Protein AF-A0A941V7E0-F1 (afdb_monomer_lite)

Sequence (109 aa):
MNFQMNKKITALAAVVMVLTSGCASGTWVTEKGTTDQPVWPKWDAVTLNNEKGTFPNLQSLSQVREGMTKDQLYYLLGRPQYNDGWRPVEWNYLFHFHTPGQGTNDVTK

pLDDT: mean 80.62, std 13.91, range [34.59, 97.62]

Radius of gyration: 20.18 Å; chains: 1; bounding box: 46×36×61 Å

Structure (mmCIF, N/CA/C/O backbone):
data_AF-A0A941V7E0-F1
#
_entry.id   AF-A0A941V7E0-F1
#
loop_
_atom_site.group_PDB
_atom_site.id
_atom_site.type_symbol
_atom_site.label_atom_id
_atom_site.label_alt_id
_atom_site.label_comp_id
_atom_site.label_asym_id
_atom_site.label_entity_id
_atom_site.label_seq_id
_atom_site.pdbx_PDB_ins_code
_atom_site.Cartn_x
_atom_site.Cartn_y
_atom_site.Cartn_z
_atom_site.occupancy
_atom_site.B_iso_or_equiv
_atom_site.auth_seq_id
_atom_site.auth_comp_id
_atom_site.auth_asym_id
_atom_site.auth_atom_id
_atom_site.pdbx_PDB_model_num
ATOM 1 N N . MET A 1 1 ? 16.197 -10.653 -45.518 1.00 34.59 1 MET A N 1
ATOM 2 C CA . MET A 1 1 ? 17.380 -10.916 -44.670 1.00 34.59 1 MET A CA 1
ATOM 3 C C . MET A 1 1 ? 17.038 -12.111 -43.791 1.00 34.59 1 MET A C 1
ATOM 5 O O . MET A 1 1 ? 16.156 -11.981 -42.956 1.00 34.59 1 MET A O 1
ATOM 9 N N . ASN A 1 2 ? 17.620 -13.285 -44.051 1.00 37.34 2 ASN A N 1
ATOM 10 C CA . ASN A 1 2 ? 17.271 -14.521 -43.340 1.00 37.34 2 ASN A CA 1
ATOM 11 C C . ASN A 1 2 ? 18.228 -14.709 -42.163 1.00 37.34 2 ASN A C 1
ATOM 13 O O . ASN A 1 2 ? 19.418 -14.943 -42.366 1.00 37.34 2 ASN A O 1
ATOM 17 N N . PHE A 1 3 ? 17.715 -14.579 -40.942 1.00 56.22 3 PHE A N 1
ATOM 18 C CA . PHE A 1 3 ? 18.500 -14.761 -39.727 1.00 56.22 3 PHE A CA 1
ATOM 19 C C . PHE A 1 3 ? 18.623 -16.264 -39.429 1.00 56.22 3 PHE A C 1
ATOM 21 O O . PHE A 1 3 ? 17.685 -16.892 -38.944 1.00 56.22 3 PHE A O 1
ATOM 28 N N . GLN A 1 4 ? 19.763 -16.866 -39.769 1.00 60.16 4 GLN A N 1
ATOM 29 C CA . GLN A 1 4 ? 20.073 -18.253 -39.409 1.00 60.16 4 GLN A CA 1
ATOM 30 C C . GLN A 1 4 ? 20.633 -18.274 -37.982 1.00 60.16 4 GLN A C 1
ATOM 32 O O . GLN A 1 4 ? 21.796 -17.950 -37.749 1.00 60.16 4 GLN A O 1
ATOM 37 N N . MET A 1 5 ? 19.785 -18.604 -37.007 1.00 63.06 5 MET A N 1
ATOM 38 C CA . MET A 1 5 ? 20.141 -18.588 -35.587 1.00 63.06 5 MET A CA 1
ATOM 39 C C . MET A 1 5 ? 20.754 -19.934 -35.162 1.00 63.06 5 MET A C 1
ATOM 41 O O . MET A 1 5 ? 20.149 -20.991 -35.328 1.00 63.06 5 MET A O 1
ATOM 45 N N . ASN A 1 6 ? 21.973 -19.907 -34.616 1.00 71.69 6 ASN A N 1
ATOM 46 C CA . ASN A 1 6 ? 22.690 -21.089 -34.121 1.00 71.69 6 ASN A CA 1
ATOM 47 C C . ASN A 1 6 ? 21.939 -21.723 -32.934 1.00 71.69 6 ASN A C 1
ATOM 49 O O . ASN A 1 6 ? 21.637 -21.019 -31.975 1.00 71.69 6 ASN A O 1
ATOM 53 N N . LYS A 1 7 ? 21.724 -23.050 -32.936 1.00 63.66 7 LYS A N 1
ATOM 54 C CA . LYS A 1 7 ? 21.016 -23.788 -31.865 1.00 63.66 7 LYS A CA 1
ATOM 55 C C . LYS A 1 7 ? 21.547 -23.493 -30.451 1.00 63.66 7 LYS A C 1
ATOM 57 O O . LYS A 1 7 ? 20.764 -23.480 -29.506 1.00 63.66 7 LYS A O 1
ATOM 62 N N . LYS A 1 8 ? 22.850 -23.209 -30.297 1.00 58.66 8 LYS A N 1
ATOM 63 C CA . LYS A 1 8 ? 23.446 -22.791 -29.009 1.00 58.66 8 LYS A CA 1
ATOM 64 C C . LYS A 1 8 ? 23.029 -21.372 -28.595 1.00 58.66 8 LYS A C 1
ATOM 66 O O . LYS A 1 8 ? 22.784 -21.129 -27.419 1.00 58.66 8 LYS A O 1
ATOM 71 N N . ILE A 1 9 ? 22.914 -20.460 -29.562 1.00 64.31 9 ILE A N 1
ATOM 72 C CA . ILE A 1 9 ? 22.430 -19.085 -29.362 1.00 64.31 9 ILE A CA 1
ATOM 73 C C . ILE A 1 9 ? 20.928 -19.103 -29.049 1.00 64.31 9 ILE A C 1
ATOM 75 O O . ILE A 1 9 ? 20.486 -18.393 -28.151 1.00 64.31 9 ILE A O 1
ATOM 79 N N . THR A 1 10 ? 20.157 -19.973 -29.708 1.00 62.69 10 THR A N 1
ATOM 80 C CA . THR A 1 10 ? 18.729 -20.172 -29.417 1.00 62.69 10 THR A CA 1
ATOM 81 C C . THR A 1 10 ? 18.502 -20.687 -27.993 1.00 62.69 10 THR A C 1
ATOM 83 O O . THR A 1 10 ? 17.639 -20.170 -27.290 1.00 62.69 10 THR A O 1
ATOM 86 N N . ALA A 1 11 ? 19.298 -21.663 -27.540 1.00 63.22 11 ALA A N 1
ATOM 87 C CA . ALA A 1 11 ? 19.197 -22.199 -26.182 1.00 63.22 11 ALA A CA 1
ATOM 88 C C . ALA A 1 11 ? 19.556 -21.151 -25.114 1.00 63.22 11 ALA A C 1
ATOM 90 O O . ALA A 1 11 ? 18.863 -21.038 -24.106 1.0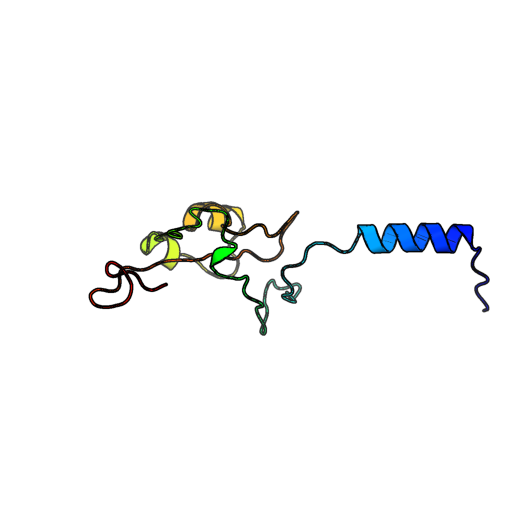0 63.22 11 ALA A O 1
ATOM 91 N N . LEU A 1 12 ? 20.596 -20.345 -25.351 1.00 65.25 12 LEU A N 1
ATOM 92 C CA . LEU A 1 12 ? 21.003 -19.290 -24.421 1.00 65.25 12 LEU A CA 1
ATOM 93 C C . LEU A 1 12 ? 19.961 -18.161 -24.340 1.00 65.25 12 LEU A C 1
ATOM 95 O O . LEU A 1 12 ? 19.636 -17.702 -23.248 1.00 65.25 12 LEU A O 1
ATOM 99 N N . ALA A 1 13 ? 19.386 -17.759 -25.476 1.00 64.56 13 ALA A N 1
ATOM 100 C CA . ALA A 1 13 ? 18.328 -16.751 -25.519 1.00 64.56 13 ALA A CA 1
ATOM 101 C C . ALA A 1 13 ? 17.045 -17.212 -24.800 1.00 64.56 13 ALA A C 1
ATOM 103 O O . ALA A 1 13 ? 16.400 -16.413 -24.123 1.00 64.56 13 ALA A O 1
ATOM 104 N N . ALA A 1 14 ? 16.699 -18.501 -24.893 1.00 61.62 14 ALA A N 1
ATOM 105 C CA . ALA A 1 14 ? 15.545 -19.069 -24.195 1.00 61.62 14 ALA A CA 1
ATOM 106 C C . ALA A 1 14 ? 15.711 -19.047 -22.665 1.00 61.62 14 ALA A C 1
ATOM 108 O O . ALA A 1 14 ? 14.768 -18.709 -21.955 1.00 61.62 14 ALA A O 1
ATOM 109 N N . VAL A 1 15 ? 16.913 -19.336 -22.152 1.00 65.19 15 VAL A N 1
ATOM 110 C CA . VAL A 1 15 ? 17.198 -19.265 -20.706 1.00 65.19 15 VAL A CA 1
ATOM 111 C C . VAL A 1 15 ? 17.100 -17.825 -20.197 1.00 65.19 15 VAL A C 1
ATOM 113 O O . VAL A 1 15 ? 16.505 -17.587 -19.151 1.00 65.19 15 VAL A O 1
ATOM 116 N N . VAL A 1 16 ? 17.617 -16.849 -20.948 1.00 63.81 16 VAL A N 1
ATOM 117 C CA . VAL A 1 16 ? 17.559 -15.431 -20.552 1.00 63.81 16 VAL A CA 1
ATOM 118 C C . VAL A 1 16 ? 16.118 -14.911 -20.495 1.00 63.81 16 VAL A C 1
ATOM 120 O O . VAL A 1 16 ? 15.785 -14.193 -19.559 1.00 63.81 16 VAL A O 1
ATOM 123 N N . MET A 1 17 ? 15.248 -15.311 -21.429 1.00 60.31 17 MET A N 1
ATOM 124 C CA . MET A 1 17 ? 13.835 -14.897 -21.425 1.00 60.31 17 MET A CA 1
ATOM 125 C C . MET A 1 17 ? 13.029 -15.474 -20.251 1.00 60.31 17 MET A C 1
ATOM 127 O O . MET A 1 17 ? 12.136 -14.806 -19.742 1.00 60.31 17 MET A O 1
ATOM 131 N N . VAL A 1 18 ? 13.347 -16.687 -19.788 1.00 60.31 18 VAL A N 1
ATOM 132 C CA . VAL A 1 18 ? 12.688 -17.289 -18.611 1.00 60.31 18 VAL A CA 1
ATOM 133 C C . VAL A 1 18 ? 13.165 -16.645 -17.306 1.00 60.31 18 VAL A C 1
ATOM 135 O O . VAL A 1 18 ? 12.417 -16.567 -16.338 1.00 60.31 18 VAL A O 1
ATOM 138 N N . LEU A 1 19 ? 14.398 -16.141 -17.264 1.00 57.53 19 LEU A N 1
ATOM 139 C CA . LEU A 1 19 ? 14.926 -15.473 -16.072 1.00 57.53 19 LEU A CA 1
ATOM 140 C C . LEU A 1 19 ? 14.404 -14.036 -15.901 1.00 57.53 19 LEU A C 1
ATOM 142 O O . LEU A 1 19 ? 14.531 -13.480 -14.812 1.00 57.53 19 LEU A O 1
ATOM 146 N N . THR A 1 20 ? 13.817 -13.432 -16.940 1.00 59.72 20 THR A N 1
ATOM 147 C CA . THR A 1 20 ? 13.283 -12.060 -16.889 1.00 59.72 20 THR A CA 1
ATOM 148 C C . THR A 1 20 ? 11.768 -11.977 -16.733 1.00 59.72 20 THR A C 1
ATOM 150 O O . THR A 1 20 ? 11.246 -10.868 -16.606 1.00 59.72 20 THR A O 1
ATOM 153 N N . SER A 1 21 ? 11.047 -13.102 -16.678 1.00 55.53 21 SER A N 1
ATOM 154 C CA . SER A 1 21 ? 9.651 -13.100 -16.230 1.00 55.53 21 SER A CA 1
ATOM 155 C C . SER A 1 21 ? 9.611 -12.802 -14.731 1.00 55.53 21 SER A C 1
ATOM 157 O O . SER A 1 21 ? 9.687 -13.702 -13.897 1.00 55.53 21 SER A O 1
ATOM 159 N N . GLY A 1 22 ? 9.563 -11.514 -14.389 1.00 55.03 22 GLY A N 1
ATOM 160 C CA . GLY A 1 22 ? 9.349 -11.060 -13.021 1.00 55.03 22 GLY A CA 1
ATOM 161 C C . GLY A 1 22 ? 8.016 -11.579 -12.483 1.00 55.03 22 GLY A C 1
ATOM 162 O O . GLY A 1 22 ? 7.046 -11.708 -13.230 1.00 55.03 22 GLY A O 1
ATOM 163 N N . CYS A 1 23 ? 7.964 -11.870 -11.183 1.00 61.72 23 CYS A N 1
ATOM 164 C CA . CYS A 1 23 ? 6.719 -12.129 -10.464 1.00 61.72 23 CYS A CA 1
ATOM 165 C C . CYS A 1 23 ? 5.880 -10.841 -10.446 1.00 61.72 23 CYS A C 1
ATOM 167 O O . CYS A 1 23 ? 5.956 -10.066 -9.498 1.00 61.72 23 CYS A O 1
ATOM 169 N N . ALA A 1 24 ? 5.151 -10.564 -11.525 1.00 58.88 24 ALA A N 1
ATOM 170 C CA . ALA A 1 24 ? 4.205 -9.460 -11.589 1.00 58.88 24 ALA A CA 1
ATOM 171 C C . ALA A 1 24 ? 2.890 -9.879 -10.917 1.00 58.88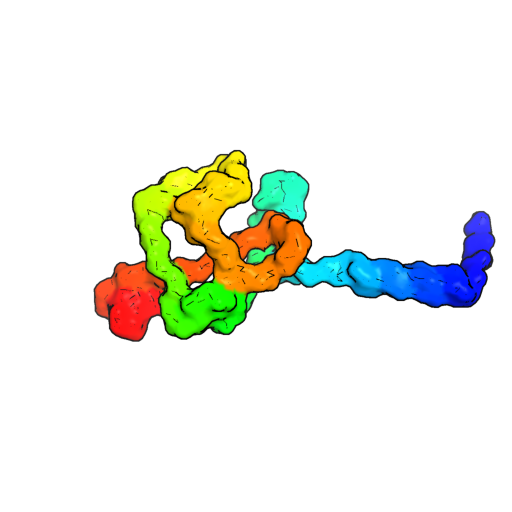 24 ALA A C 1
ATOM 173 O O . ALA A 1 24 ? 2.451 -11.018 -11.079 1.00 58.88 24 ALA A O 1
ATOM 174 N N . SER A 1 25 ? 2.237 -8.948 -10.217 1.00 66.31 25 SER A N 1
ATOM 175 C CA . SER A 1 25 ? 0.926 -9.110 -9.560 1.00 66.31 25 SER A CA 1
ATOM 176 C C . SER A 1 25 ? -0.219 -9.481 -10.519 1.00 66.31 25 SER A C 1
ATOM 178 O O . SER A 1 25 ? -1.345 -9.703 -10.090 1.00 66.31 25 SER A O 1
ATOM 180 N N . GLY A 1 26 ? 0.051 -9.566 -11.826 1.00 78.50 26 GLY A N 1
ATOM 181 C CA . GLY A 1 26 ? -0.942 -9.749 -12.883 1.00 78.50 26 GLY A CA 1
ATOM 182 C C . GLY A 1 26 ? -1.593 -8.436 -13.319 1.00 78.50 26 GLY A C 1
ATOM 183 O O . GLY A 1 26 ? -2.128 -8.371 -14.423 1.00 78.50 26 GLY A O 1
ATOM 184 N N . THR A 1 27 ? -1.490 -7.379 -12.508 1.00 87.62 27 THR A N 1
ATOM 185 C CA . THR A 1 27 ? -1.944 -6.031 -12.850 1.00 87.62 27 THR A CA 1
ATOM 186 C C . THR A 1 27 ? -1.032 -5.398 -13.899 1.00 87.62 27 THR A C 1
ATOM 188 O O . THR A 1 27 ? 0.188 -5.328 -13.736 1.00 87.62 27 THR A O 1
ATOM 191 N N . TRP A 1 28 ? -1.629 -4.863 -14.965 1.00 89.31 28 TRP A N 1
ATOM 192 C CA . TRP A 1 28 ? -0.926 -3.962 -15.875 1.00 89.31 28 TRP A CA 1
ATOM 193 C C . TRP A 1 28 ? -0.974 -2.536 -15.322 1.00 89.31 28 TRP A C 1
ATOM 195 O O . TRP A 1 28 ? -2.043 -1.923 -15.269 1.00 89.31 28 TRP A O 1
ATOM 205 N N . VAL A 1 29 ? 0.181 -2.010 -14.912 1.00 89.88 29 VAL A N 1
ATOM 206 C CA . VAL A 1 29 ? 0.333 -0.639 -14.406 1.00 89.88 29 VAL A CA 1
ATOM 207 C C . VAL A 1 29 ? 0.994 0.215 -15.482 1.00 89.88 29 VAL A C 1
ATOM 209 O O . VAL A 1 29 ? 2.045 -0.142 -16.015 1.00 89.88 29 VAL A O 1
ATOM 212 N N . THR A 1 30 ? 0.375 1.345 -15.818 1.00 91.56 30 THR A N 1
ATOM 213 C CA . THR A 1 30 ? 0.924 2.291 -16.797 1.00 91.56 30 THR A CA 1
ATOM 214 C C . THR A 1 30 ? 2.171 2.994 -16.256 1.00 91.56 30 THR A C 1
ATOM 216 O O . THR A 1 30 ? 2.412 3.031 -15.052 1.00 91.56 30 THR A O 1
ATOM 219 N N . GLU A 1 31 ? 2.939 3.650 -17.129 1.00 88.88 31 GLU A N 1
ATOM 220 C CA . GLU A 1 31 ? 4.100 4.463 -16.720 1.00 88.88 31 GLU A CA 1
ATOM 221 C C . GLU A 1 31 ? 3.743 5.593 -15.738 1.00 88.88 31 GLU A C 1
ATOM 223 O O . GLU A 1 31 ? 4.602 6.071 -15.001 1.00 88.88 31 GLU A O 1
ATOM 228 N N . LYS A 1 32 ? 2.470 6.007 -15.696 1.00 88.50 32 LYS A N 1
ATOM 229 C CA . LYS A 1 32 ? 1.962 7.004 -14.745 1.00 88.50 32 LYS A CA 1
ATOM 230 C C . LYS A 1 32 ? 1.632 6.416 -13.368 1.00 88.50 32 LYS A C 1
ATOM 232 O O . LYS A 1 32 ? 1.197 7.158 -12.494 1.00 88.50 32 LYS A O 1
ATOM 237 N N . GLY A 1 33 ? 1.816 5.110 -13.168 1.00 87.12 33 GLY A N 1
ATOM 238 C CA . GLY A 1 33 ? 1.497 4.428 -11.914 1.00 87.12 33 GLY A CA 1
ATOM 239 C C . GLY A 1 33 ? 0.005 4.146 -11.720 1.00 87.12 33 GLY A C 1
ATOM 240 O O . GLY A 1 33 ? -0.434 3.984 -10.587 1.00 87.12 33 GLY A O 1
ATOM 241 N N . THR A 1 34 ? -0.785 4.113 -12.798 1.00 90.50 34 THR A N 1
ATOM 242 C CA . THR A 1 34 ? -2.240 3.888 -12.740 1.00 90.50 34 THR A CA 1
ATOM 243 C C . THR A 1 34 ? -2.655 2.621 -13.477 1.00 90.50 34 THR A C 1
ATOM 245 O O . THR A 1 34 ? -1.958 2.161 -14.385 1.00 90.50 34 THR A O 1
ATOM 248 N N . THR A 1 35 ? -3.811 2.075 -13.110 1.00 92.44 35 THR A N 1
ATOM 249 C CA . THR A 1 35 ? -4.456 0.953 -13.795 1.00 92.44 35 THR A CA 1
ATOM 250 C C . THR A 1 35 ? -5.973 1.098 -13.712 1.00 92.44 35 THR A C 1
ATOM 252 O O . THR A 1 35 ? -6.492 1.536 -12.687 1.00 92.44 35 THR A O 1
ATOM 255 N N . ASP A 1 36 ? -6.675 0.709 -14.774 1.00 94.44 36 ASP A N 1
ATOM 256 C CA . ASP A 1 36 ? -8.142 0.623 -14.784 1.00 94.44 36 ASP A CA 1
ATOM 257 C C . ASP A 1 36 ? -8.634 -0.800 -14.463 1.00 94.44 36 ASP A C 1
ATOM 259 O O . ASP A 1 36 ? -9.831 -1.031 -14.294 1.00 94.44 36 ASP A O 1
ATOM 263 N N . GLN A 1 37 ? -7.720 -1.774 -14.402 1.00 93.38 37 GLN A N 1
ATOM 264 C CA . GLN A 1 37 ? -8.025 -3.192 -14.197 1.00 93.38 37 GLN A CA 1
ATOM 265 C C . GLN A 1 37 ? -7.080 -3.788 -13.143 1.00 93.38 37 GLN A C 1
ATOM 267 O O . GLN A 1 37 ? -6.201 -4.584 -13.487 1.00 93.38 37 GLN A O 1
ATOM 272 N N . PRO A 1 38 ? -7.220 -3.391 -11.862 1.00 91.31 38 PRO A N 1
ATOM 273 C CA . PRO A 1 38 ? -6.410 -3.953 -10.790 1.00 91.31 38 PRO A CA 1
ATOM 274 C C . PRO A 1 38 ? -6.720 -5.443 -10.608 1.00 91.31 38 PRO A C 1
ATOM 276 O O . PRO A 1 38 ? -7.886 -5.848 -10.563 1.00 91.31 38 PRO A O 1
ATOM 279 N N . VAL A 1 39 ? -5.674 -6.25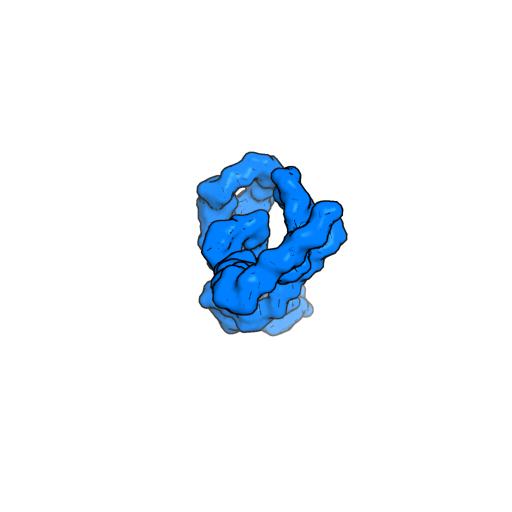8 -10.477 1.00 90.75 39 VAL A N 1
ATOM 280 C CA . VAL A 1 39 ? -5.783 -7.680 -10.140 1.00 90.75 39 VAL A CA 1
ATOM 281 C C . VAL A 1 39 ? -5.418 -7.847 -8.671 1.00 90.75 39 VAL A C 1
ATOM 283 O O . VAL A 1 39 ? -4.253 -7.794 -8.288 1.00 90.75 39 VAL A O 1
ATOM 286 N N . TRP A 1 40 ? -6.431 -8.056 -7.832 1.00 88.75 40 TRP A N 1
ATOM 287 C CA . TRP A 1 40 ? -6.226 -8.187 -6.393 1.00 88.75 40 TRP A CA 1
ATOM 288 C C . TRP A 1 40 ? -5.695 -9.578 -6.015 1.00 88.75 40 TRP A C 1
ATOM 290 O O . TRP A 1 40 ? -6.249 -10.589 -6.468 1.00 88.75 40 TRP A O 1
ATOM 300 N N . PRO A 1 41 ? -4.665 -9.668 -5.153 1.00 87.06 41 PRO A N 1
ATOM 301 C CA . PRO A 1 41 ? -4.244 -10.940 -4.583 1.00 87.06 41 PRO A CA 1
ATOM 302 C C . PRO A 1 41 ? -5.345 -11.517 -3.685 1.00 87.06 41 PRO A C 1
ATOM 304 O O . PRO A 1 41 ? -6.227 -10.810 -3.195 1.00 87.06 41 PRO A O 1
ATOM 307 N N . LYS A 1 42 ? -5.282 -12.826 -3.427 1.00 87.44 42 LYS A N 1
ATOM 308 C CA . LYS A 1 42 ? -6.192 -13.455 -2.463 1.00 87.44 42 LYS A CA 1
ATOM 309 C C . LYS A 1 42 ? -5.980 -12.854 -1.074 1.00 87.44 42 LYS A C 1
ATOM 311 O O . LYS A 1 42 ? -4.842 -12.641 -0.665 1.00 87.44 42 LYS A O 1
ATOM 316 N N . TRP A 1 43 ? -7.062 -12.624 -0.333 1.00 84.75 43 TRP A N 1
ATOM 317 C CA . TRP A 1 43 ? -6.999 -12.017 1.002 1.00 84.75 43 TRP A CA 1
ATOM 318 C C . TRP A 1 43 ? -6.110 -12.819 1.976 1.00 84.75 43 TRP A C 1
ATOM 320 O O . TRP A 1 43 ? -5.366 -12.232 2.755 1.00 84.75 43 TRP A O 1
ATOM 330 N N . ASP A 1 44 ? -6.108 -14.151 1.869 1.00 84.94 44 ASP A N 1
ATOM 331 C CA . ASP A 1 44 ? -5.339 -15.083 2.707 1.00 84.94 44 ASP A CA 1
ATOM 332 C C . ASP A 1 44 ? -3.862 -15.232 2.294 1.00 84.94 44 ASP A C 1
ATOM 334 O O . ASP A 1 44 ? -3.086 -15.889 2.987 1.00 84.94 44 ASP A O 1
ATOM 338 N N . ALA A 1 45 ? -3.442 -14.590 1.199 1.00 87.50 45 ALA A N 1
ATOM 339 C CA . ALA A 1 45 ? -2.040 -14.514 0.784 1.00 87.50 45 ALA A CA 1
ATOM 340 C C . ALA A 1 45 ? -1.262 -13.392 1.498 1.00 87.50 45 ALA A C 1
ATOM 342 O O . ALA A 1 45 ? -0.078 -13.179 1.217 1.00 87.50 45 ALA A O 1
ATOM 343 N N . VAL A 1 46 ? -1.916 -12.650 2.399 1.00 87.69 46 VAL A N 1
ATOM 344 C CA . VAL A 1 46 ? -1.275 -11.587 3.171 1.00 87.69 46 VAL A CA 1
ATOM 345 C C . VAL A 1 46 ? -0.200 -12.181 4.087 1.00 87.69 46 VAL A C 1
ATOM 347 O O . VAL A 1 46 ? -0.416 -13.140 4.824 1.00 87.69 46 VAL A O 1
ATOM 350 N N . THR A 1 47 ? 1.003 -11.621 4.026 1.00 85.31 47 THR A N 1
ATOM 351 C CA . THR A 1 47 ? 2.158 -12.081 4.816 1.00 85.31 47 THR A CA 1
ATOM 352 C C . THR A 1 47 ? 2.241 -11.400 6.177 1.00 85.31 47 THR A C 1
ATOM 354 O O . THR A 1 47 ? 2.855 -11.925 7.105 1.00 85.31 47 THR A O 1
ATOM 357 N N . LEU A 1 48 ? 1.620 -10.227 6.308 1.00 79.88 48 LEU A N 1
ATOM 358 C CA . LEU A 1 48 ? 1.543 -9.480 7.553 1.00 79.88 48 LEU A CA 1
ATOM 359 C C . LEU A 1 48 ? 0.240 -9.826 8.278 1.00 79.88 48 LEU A C 1
ATOM 361 O O . LEU A 1 48 ? -0.833 -9.544 7.757 1.00 79.88 48 LEU A O 1
ATOM 365 N N . ASN A 1 49 ? 0.335 -10.387 9.489 1.00 73.44 49 ASN A N 1
ATOM 366 C CA . ASN A 1 49 ? -0.824 -10.737 10.322 1.00 73.44 49 ASN A CA 1
ATOM 367 C C . ASN A 1 49 ? -1.884 -11.561 9.558 1.00 73.44 49 ASN A C 1
ATOM 369 O O . ASN A 1 49 ? -3.067 -11.229 9.591 1.00 73.44 49 ASN A O 1
ATOM 373 N N . ASN A 1 50 ? -1.450 -12.628 8.881 1.00 66.81 50 ASN A N 1
ATOM 374 C CA . ASN A 1 50 ? -2.229 -13.513 7.996 1.00 66.81 50 ASN A CA 1
ATOM 375 C C . ASN A 1 50 ? -3.591 -14.015 8.518 1.00 66.81 50 ASN A C 1
ATOM 377 O O . ASN A 1 50 ? -4.432 -14.421 7.724 1.00 66.81 50 ASN A O 1
ATOM 381 N N . GLU A 1 51 ? -3.842 -13.966 9.824 1.00 65.56 51 GLU A N 1
ATOM 382 C CA . GLU A 1 51 ? -5.131 -14.341 10.419 1.00 65.56 51 GLU A CA 1
ATOM 383 C C . GLU A 1 51 ? -6.091 -13.161 10.644 1.00 65.56 51 GLU A C 1
ATOM 385 O O . GLU A 1 51 ? -7.299 -13.361 10.777 1.00 65.56 51 GLU A O 1
ATOM 390 N N . LYS A 1 52 ? -5.569 -11.933 10.758 1.00 64.06 52 LYS A N 1
ATOM 391 C CA . LYS A 1 52 ? -6.307 -10.769 11.285 1.00 64.06 52 LYS A CA 1
ATOM 392 C C . LYS A 1 52 ? -6.123 -9.481 10.490 1.00 64.06 52 LYS A C 1
ATOM 394 O O . LYS A 1 52 ? -6.727 -8.483 10.876 1.00 64.06 52 LYS A O 1
ATOM 399 N N . GLY A 1 53 ? -5.313 -9.484 9.432 1.00 73.94 53 GLY A N 1
ATOM 400 C CA . GLY A 1 53 ? -5.026 -8.301 8.625 1.00 73.94 53 GLY A CA 1
ATOM 401 C C . GLY A 1 53 ? -4.443 -7.148 9.449 1.00 73.94 53 GLY A C 1
ATOM 402 O O . GLY A 1 53 ? -3.794 -7.343 10.485 1.00 73.94 53 GLY A O 1
ATOM 403 N N . THR A 1 54 ? -4.673 -5.920 8.989 1.00 85.25 54 THR A N 1
ATOM 404 C CA . THR A 1 54 ? -4.254 -4.706 9.705 1.00 85.25 54 THR A CA 1
ATOM 405 C C . THR A 1 54 ? -5.413 -3.741 9.884 1.00 85.25 54 THR A C 1
ATOM 407 O O . THR A 1 54 ? -6.211 -3.551 8.973 1.00 85.25 54 THR A O 1
ATOM 410 N N . PHE A 1 55 ? -5.480 -3.094 11.046 1.00 88.19 55 PHE A N 1
ATOM 411 C CA . PHE A 1 55 ? -6.394 -1.979 11.280 1.00 88.19 55 PHE A CA 1
ATOM 412 C C . PHE A 1 55 ? -5.629 -0.681 11.032 1.00 88.19 55 PHE A C 1
ATOM 414 O O . PHE A 1 55 ? -4.739 -0.352 11.825 1.00 88.19 55 PHE A O 1
ATOM 421 N N . PRO A 1 56 ? -5.901 0.039 9.931 1.00 89.88 56 PRO A N 1
ATOM 422 C CA . PRO A 1 56 ? -5.154 1.242 9.617 1.00 89.88 56 PRO A CA 1
ATOM 423 C C . PRO A 1 56 ? -5.491 2.357 10.606 1.00 89.88 56 PRO A C 1
ATOM 425 O O . PRO A 1 56 ? -6.622 2.494 11.077 1.00 89.88 56 PRO A O 1
ATOM 428 N N . ASN A 1 57 ? -4.516 3.227 10.860 1.00 92.81 57 ASN A N 1
ATOM 429 C CA . ASN A 1 57 ? -4.806 4.516 11.464 1.00 92.81 57 ASN A CA 1
ATOM 430 C C . ASN A 1 57 ? -5.578 5.371 10.441 1.00 92.81 57 ASN A C 1
ATOM 432 O O . ASN A 1 57 ? -5.040 5.716 9.388 1.00 92.81 57 ASN A O 1
ATOM 436 N N . LEU A 1 58 ? -6.834 5.713 10.747 1.00 92.88 58 LEU A N 1
ATOM 437 C CA . LEU A 1 58 ? -7.704 6.447 9.819 1.00 92.88 58 LEU A CA 1
ATOM 438 C C . LEU A 1 58 ? -7.172 7.843 9.479 1.00 92.88 58 LEU A C 1
ATOM 440 O O . LEU A 1 58 ? -7.359 8.303 8.356 1.00 92.88 58 LEU A O 1
ATOM 444 N N . GLN A 1 59 ? -6.479 8.503 10.410 1.00 96.31 59 GLN A N 1
ATOM 445 C CA . GLN A 1 59 ? -5.864 9.800 10.151 1.00 96.31 59 GLN A CA 1
ATOM 446 C C . GLN A 1 59 ? -4.736 9.660 9.122 1.00 96.31 59 GLN A C 1
ATOM 448 O O . GLN A 1 59 ? -4.740 10.396 8.137 1.00 96.31 59 GLN A O 1
ATOM 453 N N . SER A 1 60 ? -3.834 8.687 9.279 1.00 96.31 60 SER A N 1
ATOM 454 C CA . SER A 1 60 ? -2.773 8.424 8.296 1.00 96.31 60 SER A CA 1
ATOM 455 C C . SER A 1 60 ? -3.335 7.999 6.938 1.00 96.31 60 SER A C 1
ATOM 457 O O . SER A 1 60 ? -2.929 8.532 5.906 1.00 96.31 60 SER A O 1
ATOM 459 N N . LEU A 1 61 ? -4.324 7.098 6.925 1.00 94.56 61 LEU A N 1
ATOM 460 C CA . LEU A 1 61 ? -4.983 6.654 5.694 1.00 94.56 61 LEU A CA 1
ATOM 461 C C . LEU A 1 61 ? -5.654 7.828 4.964 1.00 94.56 61 LEU A C 1
ATOM 463 O O . LEU A 1 61 ? -5.527 7.957 3.749 1.00 94.56 61 LEU A O 1
ATOM 467 N N . SER A 1 62 ? -6.293 8.739 5.706 1.00 96.25 62 SER A N 1
ATOM 468 C CA . SER A 1 62 ? -6.942 9.928 5.138 1.00 96.25 62 SER A CA 1
ATOM 469 C C . SER A 1 62 ? -5.972 10.931 4.508 1.00 96.25 62 SER A C 1
ATOM 471 O O . SER A 1 62 ? -6.414 11.817 3.772 1.00 96.25 62 SER A O 1
ATOM 473 N N . GLN A 1 63 ? -4.669 10.814 4.774 1.00 97.62 63 GLN A N 1
ATOM 474 C CA . GLN A 1 63 ? -3.640 11.677 4.195 1.00 97.62 63 GLN A CA 1
ATOM 475 C C . GLN A 1 63 ? -3.116 11.162 2.856 1.00 97.62 63 GLN A C 1
ATOM 477 O O . GLN A 1 63 ? -2.523 11.951 2.129 1.00 97.62 63 GLN A O 1
ATOM 482 N N . VAL A 1 64 ? -3.351 9.896 2.497 1.00 95.94 64 VAL A N 1
ATOM 483 C CA . VAL A 1 64 ? -2.838 9.311 1.249 1.00 95.94 64 VAL A CA 1
ATOM 484 C C . VAL A 1 64 ? -3.385 10.057 0.032 1.00 95.94 64 VAL A C 1
ATOM 486 O O . VAL A 1 64 ? -4.593 10.273 -0.095 1.00 95.94 64 VAL A O 1
ATOM 489 N N . ARG A 1 65 ? -2.491 10.477 -0.864 1.00 94.81 65 ARG A N 1
ATOM 490 C CA . ARG A 1 65 ? -2.812 11.184 -2.112 1.00 94.81 65 ARG A CA 1
ATOM 491 C C . ARG A 1 65 ? -1.982 10.622 -3.262 1.00 94.81 65 ARG A C 1
ATOM 493 O O . ARG A 1 65 ? -0.936 10.013 -3.043 1.00 94.81 65 ARG A O 1
ATOM 500 N N . GLU A 1 66 ? -2.443 10.859 -4.485 1.00 92.56 66 GLU A N 1
ATOM 501 C CA . GLU A 1 66 ? -1.635 10.615 -5.680 1.00 92.56 66 GLU A CA 1
ATOM 502 C C . GLU A 1 66 ? -0.329 11.428 -5.648 1.00 92.56 66 GLU A C 1
ATOM 504 O O . GLU A 1 66 ? -0.252 12.493 -5.034 1.00 92.56 66 GLU A O 1
ATOM 509 N N . GLY A 1 67 ? 0.718 10.904 -6.288 1.00 91.88 67 GLY A N 1
ATOM 510 C CA . GLY A 1 67 ? 2.029 11.557 -6.360 1.00 91.88 67 GLY A CA 1
ATOM 511 C C . GLY A 1 67 ? 2.905 11.419 -5.109 1.00 91.88 67 GLY A C 1
ATOM 512 O O . GLY A 1 67 ? 4.035 11.905 -5.112 1.00 91.88 67 GLY A O 1
ATOM 513 N N . MET A 1 68 ? 2.431 10.743 -4.057 1.00 94.38 68 MET A N 1
ATOM 514 C CA . MET A 1 68 ? 3.255 10.442 -2.886 1.00 94.38 68 MET A CA 1
ATOM 515 C C . MET A 1 68 ? 4.413 9.501 -3.218 1.00 94.38 68 MET A C 1
ATOM 517 O O . MET A 1 68 ? 4.291 8.574 -4.023 1.00 94.38 68 MET A O 1
ATOM 521 N N . THR A 1 69 ? 5.547 9.710 -2.553 1.00 93.75 69 THR A N 1
ATOM 522 C CA . THR A 1 69 ? 6.691 8.807 -2.668 1.00 93.75 69 THR A CA 1
ATOM 523 C C . THR A 1 69 ? 6.439 7.509 -1.904 1.00 93.75 69 THR A C 1
ATOM 525 O O . THR A 1 69 ? 5.660 7.452 -0.950 1.00 93.75 69 THR A O 1
ATOM 528 N N . LYS A 1 70 ? 7.171 6.457 -2.281 1.00 91.62 70 LYS A N 1
ATOM 529 C CA . LYS A 1 70 ? 7.181 5.177 -1.559 1.00 91.62 70 LYS A CA 1
ATOM 530 C C . LYS A 1 70 ? 7.481 5.352 -0.064 1.00 91.62 70 LYS A C 1
ATOM 532 O O . LYS A 1 70 ? 6.839 4.704 0.752 1.00 91.62 70 LYS A O 1
ATOM 537 N N . ASP A 1 71 ? 8.372 6.273 0.299 1.00 95.12 71 ASP A N 1
ATOM 538 C CA . ASP A 1 71 ? 8.734 6.555 1.696 1.00 95.12 71 ASP A CA 1
ATOM 539 C C . ASP A 1 71 ? 7.602 7.220 2.488 1.00 95.12 71 ASP A C 1
ATOM 541 O O . ASP A 1 71 ? 7.372 6.882 3.649 1.00 95.12 71 ASP A O 1
ATOM 545 N N . GLN A 1 72 ? 6.842 8.118 1.858 1.00 96.19 72 GLN A N 1
ATOM 546 C CA . GLN A 1 72 ? 5.651 8.705 2.479 1.00 96.19 72 GLN A CA 1
ATOM 547 C C . GLN A 1 72 ? 4.574 7.643 2.709 1.00 96.19 72 GLN A C 1
ATOM 549 O O . GLN A 1 72 ? 3.975 7.595 3.782 1.00 96.19 72 GLN A O 1
ATOM 554 N N . LEU A 1 73 ? 4.366 6.753 1.735 1.00 94.50 73 LEU A N 1
ATOM 555 C CA . LEU A 1 73 ? 3.432 5.637 1.881 1.00 94.50 73 LEU A CA 1
ATOM 556 C C . LEU A 1 73 ? 3.885 4.659 2.971 1.00 94.50 73 LEU A C 1
ATOM 558 O O . LEU A 1 73 ? 3.056 4.242 3.774 1.00 94.50 73 LEU A O 1
ATOM 562 N N . TYR A 1 74 ? 5.183 4.363 3.080 1.00 93.56 74 TYR A N 1
ATOM 563 C CA . TYR A 1 74 ? 5.725 3.582 4.196 1.00 93.56 74 TYR A CA 1
ATOM 564 C C . TYR A 1 74 ? 5.438 4.228 5.553 1.00 93.56 74 TYR A C 1
ATOM 566 O O . TYR A 1 74 ? 5.089 3.526 6.500 1.00 93.56 74 TYR A O 1
ATOM 574 N N . TYR A 1 75 ? 5.571 5.551 5.662 1.00 95.69 75 TYR A N 1
ATOM 575 C CA . TYR A 1 75 ? 5.276 6.269 6.900 1.00 95.69 75 TYR A CA 1
ATOM 576 C C . TYR A 1 75 ? 3.779 6.235 7.253 1.00 95.69 75 TYR A C 1
ATOM 578 O O . TYR A 1 75 ? 3.423 6.040 8.413 1.00 95.69 75 TYR A O 1
ATOM 586 N N . LEU A 1 76 ? 2.898 6.404 6.261 1.00 96.12 76 LEU A N 1
ATOM 587 C CA . LEU A 1 76 ? 1.450 6.485 6.481 1.00 96.12 76 LEU A CA 1
ATOM 588 C C . LEU A 1 76 ? 0.780 5.117 6.651 1.00 96.12 76 LEU A C 1
ATOM 590 O O . LEU A 1 76 ? -0.095 4.963 7.503 1.00 96.12 76 LEU A O 1
ATOM 594 N N . LEU A 1 77 ? 1.163 4.140 5.831 1.00 93.25 77 LEU A N 1
ATOM 595 C CA . LEU A 1 77 ? 0.503 2.834 5.718 1.00 93.25 77 LEU A CA 1
ATOM 596 C C . LEU A 1 77 ? 1.345 1.685 6.283 1.00 93.25 77 LEU A C 1
ATOM 598 O O . LEU A 1 77 ? 0.843 0.573 6.450 1.00 93.25 77 LEU A O 1
ATOM 602 N N . GLY A 1 78 ? 2.618 1.936 6.588 1.00 90.94 78 GLY A N 1
ATOM 603 C CA . GLY A 1 78 ? 3.567 0.901 6.975 1.00 90.94 78 GLY A CA 1
ATOM 604 C C . GLY A 1 78 ? 4.102 0.115 5.777 1.00 90.94 78 GLY A C 1
ATOM 605 O O . GLY A 1 78 ? 3.908 0.460 4.609 1.00 90.94 78 GLY A O 1
ATOM 606 N N . ARG A 1 79 ? 4.810 -0.976 6.077 1.00 89.00 79 ARG A N 1
ATOM 607 C CA . ARG A 1 79 ? 5.352 -1.894 5.064 1.00 89.00 79 ARG A CA 1
ATOM 608 C C . ARG A 1 79 ? 4.237 -2.573 4.241 1.00 89.00 79 ARG A C 1
ATOM 610 O O . ARG A 1 79 ? 3.177 -2.846 4.805 1.00 89.00 79 ARG A O 1
ATOM 617 N N . PRO A 1 80 ? 4.493 -2.926 2.967 1.00 88.69 80 PRO A N 1
ATOM 618 C CA . PRO A 1 80 ? 3.616 -3.770 2.168 1.00 88.69 80 PRO A CA 1
ATOM 619 C C . PRO A 1 80 ? 3.271 -5.073 2.882 1.00 88.69 80 PRO A C 1
ATOM 621 O O . PRO A 1 80 ? 4.084 -5.628 3.632 1.00 88.69 80 PRO A O 1
ATOM 624 N N . GLN A 1 81 ? 2.054 -5.548 2.639 1.00 89.88 81 GLN A N 1
ATOM 625 C CA . GLN A 1 81 ? 1.481 -6.687 3.354 1.00 89.88 81 GLN A CA 1
ATOM 626 C C . GLN A 1 81 ? 1.540 -7.977 2.538 1.00 89.88 81 GLN A C 1
ATOM 628 O O . GLN A 1 81 ? 1.510 -9.067 3.108 1.00 89.88 81 GLN A O 1
ATOM 633 N N . TYR A 1 82 ? 1.684 -7.859 1.221 1.00 88.00 82 TYR A N 1
ATOM 634 C CA . TYR A 1 82 ? 1.835 -8.966 0.288 1.00 88.00 82 TYR A CA 1
ATOM 635 C C . TYR A 1 82 ? 3.284 -9.106 -0.175 1.00 88.00 82 TYR A C 1
ATOM 637 O O . TYR A 1 82 ? 4.091 -8.178 -0.087 1.00 88.00 82 TYR A O 1
ATOM 645 N N . ASN A 1 83 ? 3.619 -10.295 -0.670 1.00 85.75 83 ASN A N 1
ATOM 646 C CA . ASN A 1 83 ? 4.882 -10.519 -1.355 1.00 85.75 83 ASN A CA 1
ATOM 647 C C . ASN A 1 83 ? 4.757 -10.096 -2.826 1.00 85.75 83 ASN A C 1
ATOM 649 O O . ASN A 1 83 ? 4.514 -10.931 -3.694 1.00 85.75 83 ASN A O 1
ATOM 653 N N . ASP A 1 84 ? 4.955 -8.806 -3.090 1.00 81.31 84 ASP A N 1
ATOM 654 C CA . ASP A 1 84 ? 4.918 -8.230 -4.444 1.00 81.31 84 ASP A CA 1
ATOM 655 C C . ASP A 1 84 ? 6.281 -8.341 -5.178 1.00 81.31 84 ASP A C 1
ATOM 657 O O . ASP A 1 84 ? 6.528 -7.685 -6.190 1.00 81.31 84 ASP A O 1
ATOM 661 N N . GLY A 1 85 ? 7.201 -9.168 -4.667 1.00 81.69 85 GLY A N 1
ATOM 662 C CA . GLY A 1 85 ? 8.486 -9.455 -5.304 1.00 81.69 85 GLY A CA 1
ATOM 663 C C . GLY A 1 85 ? 9.527 -8.331 -5.205 1.00 81.69 85 GLY A C 1
ATOM 664 O O . GLY A 1 85 ? 9.537 -7.511 -4.285 1.00 81.69 85 GLY A O 1
ATOM 665 N N . TRP A 1 86 ? 10.482 -8.334 -6.141 1.00 80.00 86 TRP A N 1
ATOM 666 C CA . TRP A 1 86 ? 11.595 -7.382 -6.165 1.00 80.00 86 TRP A CA 1
ATOM 667 C C . TRP A 1 86 ? 11.255 -6.150 -7.004 1.00 80.00 86 TRP A C 1
ATOM 669 O O . TRP A 1 86 ? 10.918 -6.269 -8.176 1.00 80.00 86 TRP A O 1
ATOM 679 N N . ARG A 1 87 ? 11.411 -4.959 -6.407 1.00 84.38 87 ARG A N 1
ATOM 680 C CA . ARG A 1 87 ? 11.067 -3.654 -7.010 1.00 84.38 87 ARG A CA 1
ATOM 681 C C . ARG A 1 87 ? 9.616 -3.583 -7.517 1.00 84.38 87 ARG A C 1
ATOM 683 O O . ARG A 1 87 ? 9.394 -3.238 -8.676 1.00 84.38 87 ARG A O 1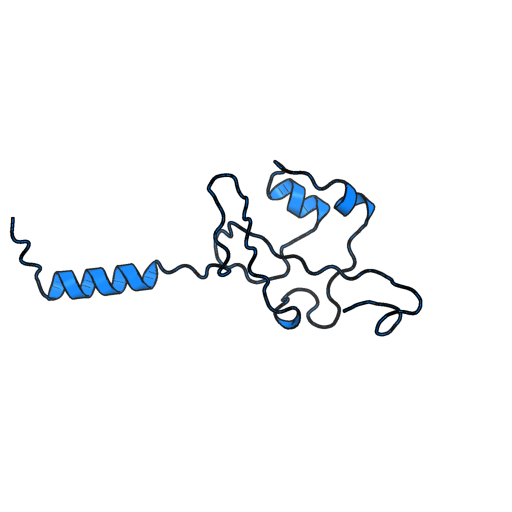
ATOM 690 N N . PRO A 1 88 ? 8.636 -3.836 -6.636 1.00 87.12 88 PRO A N 1
ATOM 691 C CA . PRO A 1 88 ? 7.229 -3.763 -7.000 1.00 87.12 88 PRO A CA 1
ATOM 692 C C . PRO A 1 88 ? 6.855 -2.379 -7.540 1.00 87.12 88 PRO A C 1
ATOM 694 O O . PRO A 1 88 ? 7.282 -1.342 -7.010 1.00 87.12 88 PRO A O 1
ATOM 697 N N . VAL A 1 89 ? 6.055 -2.380 -8.602 1.00 88.50 89 VAL A N 1
ATOM 698 C CA . VAL A 1 89 ? 5.429 -1.181 -9.183 1.00 88.50 89 VAL A CA 1
ATOM 699 C C . VAL A 1 89 ? 4.044 -0.909 -8.589 1.00 88.50 89 VAL A C 1
ATOM 701 O O . VAL A 1 89 ? 3.526 0.190 -8.738 1.00 88.50 89 VAL A O 1
ATOM 704 N N . GLU A 1 90 ? 3.493 -1.882 -7.866 1.00 89.62 90 GLU A N 1
ATOM 705 C CA . GLU A 1 90 ? 2.203 -1.854 -7.181 1.00 89.62 90 GLU A CA 1
ATOM 706 C C . GLU A 1 90 ? 2.387 -2.419 -5.769 1.00 89.62 90 GLU A C 1
ATOM 708 O O . GLU A 1 90 ? 3.155 -3.363 -5.584 1.00 89.62 90 GLU A O 1
ATOM 713 N N . TRP A 1 91 ? 1.696 -1.847 -4.784 1.00 91.25 91 TRP A N 1
ATOM 714 C CA . TRP A 1 91 ? 1.615 -2.402 -3.435 1.00 91.25 91 TRP A CA 1
ATOM 715 C C . TRP A 1 91 ? 0.172 -2.659 -3.055 1.00 91.25 91 TRP A C 1
ATOM 717 O O . TRP A 1 91 ? -0.665 -1.759 -3.126 1.00 91.25 91 TRP A O 1
ATOM 727 N N . ASN A 1 92 ? -0.080 -3.869 -2.574 1.00 90.00 92 ASN A N 1
ATOM 728 C CA . ASN A 1 92 ? -1.390 -4.278 -2.097 1.00 90.00 92 ASN A CA 1
ATOM 729 C C . ASN A 1 92 ? -1.467 -4.143 -0.566 1.00 90.00 92 ASN A C 1
ATOM 731 O O . ASN A 1 92 ? -0.528 -4.495 0.156 1.00 90.00 92 ASN A O 1
ATOM 735 N N . TYR A 1 93 ? -2.594 -3.641 -0.060 1.00 90.75 93 TYR A N 1
ATOM 736 C CA . TYR A 1 93 ? -2.870 -3.510 1.373 1.00 90.75 93 TYR A CA 1
ATOM 737 C C . TYR A 1 93 ? -4.257 -4.069 1.684 1.00 90.75 93 TYR A C 1
ATOM 739 O O . TYR A 1 93 ? -5.226 -3.729 1.008 1.00 90.75 93 TYR A O 1
ATOM 747 N N . LEU A 1 94 ? -4.349 -4.898 2.725 1.00 89.94 94 LEU A N 1
ATOM 748 C CA . LEU A 1 94 ? -5.603 -5.425 3.2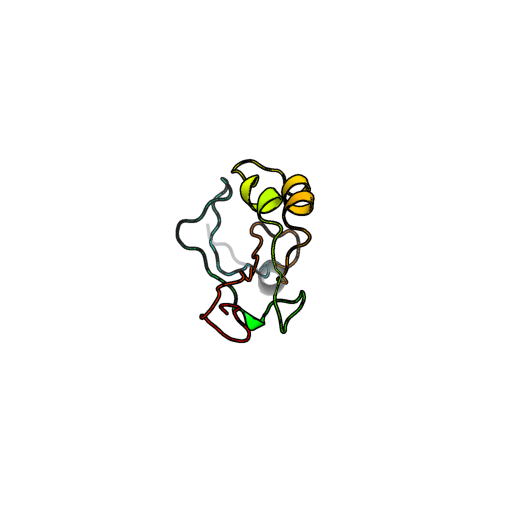52 1.00 89.94 94 LEU A CA 1
ATOM 749 C C . LEU A 1 94 ? -5.903 -4.756 4.597 1.00 89.94 94 LEU A C 1
ATOM 751 O O . LEU A 1 94 ? -5.256 -5.015 5.620 1.00 89.94 94 LEU A O 1
ATOM 755 N N . PHE A 1 95 ? -6.898 -3.873 4.584 1.00 89.50 95 PHE A N 1
ATOM 756 C CA . PHE A 1 95 ? -7.345 -3.158 5.771 1.00 89.50 95 PHE A CA 1
ATOM 757 C C . PHE A 1 95 ? -8.636 -3.740 6.316 1.00 89.50 95 PHE A C 1
ATOM 759 O O . PHE A 1 95 ? -9.604 -3.936 5.587 1.00 89.50 95 PHE A O 1
ATOM 766 N N . HIS A 1 96 ? -8.653 -3.944 7.624 1.00 86.50 96 HIS A N 1
ATOM 767 C CA . HIS A 1 96 ? -9.844 -4.270 8.379 1.00 86.50 96 HIS A CA 1
ATOM 768 C C . HIS A 1 96 ? -10.349 -3.023 9.094 1.00 86.50 96 HIS A C 1
ATOM 770 O O . HIS A 1 96 ? -9.575 -2.195 9.584 1.00 86.50 96 HIS A O 1
ATOM 776 N N . PHE A 1 97 ? -11.667 -2.909 9.183 1.00 86.94 97 PHE A N 1
ATOM 777 C CA . PHE A 1 97 ? -12.337 -1.818 9.873 1.00 86.94 97 PHE A CA 1
ATOM 778 C C . PHE A 1 97 ? -13.297 -2.394 10.902 1.00 86.94 97 PHE A C 1
ATOM 780 O O . PHE A 1 97 ? -13.884 -3.456 10.697 1.00 86.94 97 PHE A O 1
ATOM 787 N N . HIS A 1 98 ? -13.450 -1.679 12.014 1.00 85.06 98 HIS A N 1
ATOM 788 C CA . HIS A 1 98 ? -14.469 -2.014 12.996 1.00 85.06 98 HIS A CA 1
ATOM 789 C C . HIS A 1 98 ? -15.829 -1.639 12.419 1.00 85.06 98 HIS A C 1
ATOM 791 O O . HIS A 1 98 ? -16.097 -0.471 12.127 1.00 85.06 98 HIS A O 1
ATOM 797 N N . THR A 1 99 ? -16.674 -2.641 12.256 1.00 82.50 99 THR A N 1
ATOM 798 C CA . THR A 1 99 ? -18.023 -2.531 11.718 1.00 82.50 99 THR A CA 1
ATOM 799 C C . THR A 1 99 ? -18.980 -3.150 12.732 1.00 82.50 99 THR A C 1
ATOM 801 O O . THR A 1 99 ? -19.275 -4.341 12.634 1.00 82.50 99 THR A O 1
ATOM 804 N N . PRO A 1 100 ? -19.442 -2.374 13.733 1.00 85.31 100 PRO A N 1
ATOM 805 C CA . PRO A 1 100 ? -20.333 -2.879 14.772 1.00 85.31 100 PRO A CA 1
ATOM 806 C C . PRO A 1 100 ? -21.556 -3.585 14.182 1.00 85.31 100 PRO A C 1
ATOM 808 O O . PRO A 1 100 ? -22.252 -3.025 13.331 1.00 85.31 100 PRO A O 1
ATOM 811 N N . GLY A 1 101 ? -21.812 -4.813 14.628 1.00 82.38 101 GLY A N 1
ATOM 812 C CA . GLY A 1 101 ? -22.926 -5.635 14.157 1.00 82.38 101 GLY A CA 1
ATOM 813 C C . GLY A 1 101 ? -22.711 -6.298 12.791 1.00 82.38 101 GLY A C 1
ATOM 814 O O . GLY A 1 101 ? -23.658 -6.874 12.257 1.00 82.38 101 GLY A O 1
ATOM 815 N N . GLN A 1 102 ? -21.505 -6.231 12.216 1.00 79.38 102 GLN A N 1
ATOM 816 C CA . GLN A 1 102 ? -21.156 -6.853 10.934 1.00 79.38 102 GLN A CA 1
ATOM 817 C C . GLN A 1 102 ? -19.843 -7.642 11.038 1.00 79.38 102 GLN A C 1
ATOM 819 O O . GLN A 1 102 ? -18.859 -7.176 11.612 1.00 79.38 102 GLN A O 1
ATOM 824 N N . GLY A 1 103 ? -19.811 -8.828 10.426 1.00 76.25 103 GLY A N 1
ATOM 825 C CA . GLY A 1 103 ? -18.621 -9.681 10.374 1.00 76.25 103 GLY A CA 1
ATOM 826 C C . GLY A 1 103 ? -18.329 -10.457 11.667 1.00 76.25 103 GLY A C 1
ATOM 827 O O . GLY A 1 103 ? -19.172 -10.586 12.553 1.00 76.25 103 GLY A O 1
ATOM 828 N N . THR A 1 104 ? -17.139 -11.056 11.759 1.00 77.19 104 THR A N 1
ATOM 829 C CA . THR A 1 104 ? -16.725 -11.831 12.943 1.00 77.19 104 THR A CA 1
ATOM 830 C C . THR A 1 104 ? -16.084 -10.888 13.955 1.00 77.19 104 THR A C 1
ATOM 832 O O . THR A 1 104 ? -15.129 -10.202 13.610 1.00 77.19 104 THR A O 1
ATOM 835 N N . ASN A 1 105 ? -16.568 -10.877 15.203 1.00 77.12 105 ASN A N 1
ATOM 836 C CA . ASN A 1 105 ? -16.100 -9.960 16.256 1.00 77.12 105 ASN A CA 1
ATOM 837 C C . ASN A 1 105 ? -16.188 -8.473 15.856 1.00 77.12 105 ASN A C 1
ATOM 839 O O . ASN A 1 105 ? -15.267 -7.715 16.143 1.00 77.12 105 ASN A O 1
ATOM 843 N N . ASP A 1 106 ? -17.261 -8.074 15.162 1.00 76.88 106 ASP A N 1
ATOM 844 C CA . ASP A 1 106 ? -17.461 -6.706 14.652 1.00 76.88 106 ASP A CA 1
ATOM 845 C C . ASP A 1 106 ? -16.386 -6.247 13.645 1.00 76.88 106 ASP A C 1
ATOM 847 O O . ASP A 1 106 ? -16.084 -5.056 13.531 1.00 76.88 106 ASP A O 1
ATOM 851 N N . VAL A 1 107 ? -15.790 -7.195 12.911 1.00 73.88 107 VAL A N 1
ATOM 852 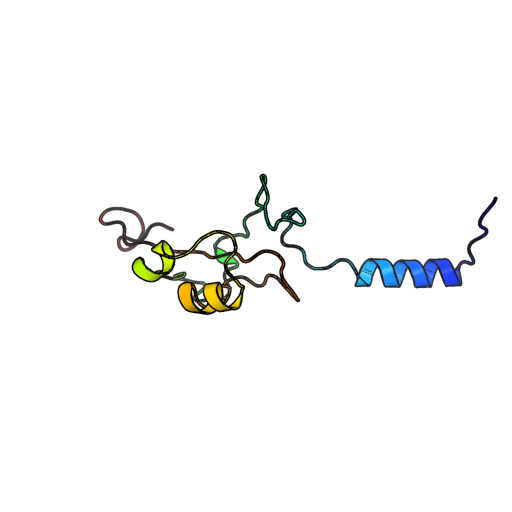C CA . VAL A 1 107 ? -14.788 -6.949 11.867 1.00 73.88 107 VAL A CA 1
ATOM 853 C C . VAL A 1 107 ? -15.244 -7.583 10.557 1.00 73.88 107 VAL A C 1
ATOM 855 O O . VAL A 1 107 ? -15.424 -8.803 10.465 1.00 73.88 107 VAL A O 1
ATOM 858 N N . THR A 1 108 ? -15.397 -6.754 9.526 1.00 68.19 108 THR A N 1
ATOM 859 C CA . THR A 1 108 ? -15.658 -7.226 8.160 1.00 68.19 108 THR A CA 1
ATOM 860 C C . THR A 1 108 ? -14.383 -7.843 7.576 1.00 68.19 108 THR A C 1
ATOM 862 O O . THR A 1 108 ? -13.303 -7.271 7.724 1.00 68.19 108 THR A O 1
ATOM 865 N N . LYS A 1 109 ? -14.523 -9.028 6.971 1.00 61.66 109 LYS A N 1
ATOM 866 C CA . LYS A 1 109 ? -13.448 -9.736 6.262 1.00 61.66 109 LYS A CA 1
ATOM 867 C C . LYS A 1 109 ? -13.284 -9.217 4.842 1.00 61.66 109 LYS A C 1
ATOM 869 O O . LYS A 1 109 ? -14.327 -8.870 4.245 1.00 61.66 109 LYS A O 1
#

Foldseek 3Di:
DDDPADPVNVVVVVVVVVVPPFQALPFDADPQLDGPDDRDDDLQQFQPPSPAFDAFDVVLVVPDDPPDDPVSCCVSVNDAGHCRDDPHSDGDGDHWDQQPPDDDPSIDD

Secondary structure (DSSP, 8-state):
------HHHHHHHHHHHHHT-----S----TTS--SS--PPPGGG-SSSTTT-B---HHHHHH--TT--HHHHHHHH-S-SS---SS-S-----B--B-TTSSBTTB--